Protein AF-A0A9P4NFR2-F1 (afdb_monomer_lite)

Sequence (75 aa):
MIQNCSQLHPYCLKPQSLPLPRRVIQVGHREACLYETRGESQAYAILSHCWQNSKPLKTVETNLARHQGRLPGMC

Organism: NCBI:txid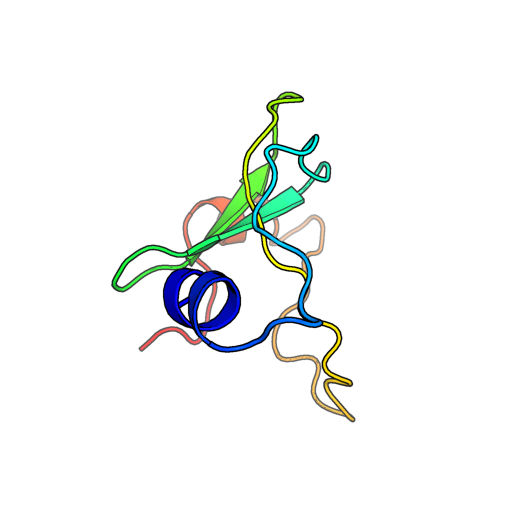1048955

Structure (mmCIF, N/CA/C/O backbone):
data_AF-A0A9P4NFR2-F1
#
_entry.id   AF-A0A9P4NFR2-F1
#
loop_
_atom_site.group_PDB
_atom_site.id
_atom_site.type_symbol
_atom_site.label_atom_id
_atom_site.label_alt_id
_atom_site.label_comp_id
_atom_site.label_asym_id
_atom_site.label_entity_id
_atom_site.label_seq_id
_atom_site.pdbx_PDB_ins_code
_atom_site.Cartn_x
_atom_site.Cartn_y
_atom_site.Cartn_z
_atom_site.occupancy
_atom_site.B_iso_or_equiv
_atom_site.auth_seq_id
_atom_site.auth_comp_id
_atom_site.auth_asym_id
_atom_site.auth_atom_id
_atom_site.pdbx_PDB_model_num
ATOM 1 N N . MET A 1 1 ? -3.404 -13.413 8.000 1.00 60.31 1 MET A N 1
ATOM 2 C CA . MET A 1 1 ? -4.528 -12.669 7.383 1.00 60.31 1 MET A CA 1
ATOM 3 C C . MET A 1 1 ? -4.949 -11.539 8.312 1.00 60.31 1 MET A C 1
ATOM 5 O O . MET A 1 1 ? -4.798 -11.693 9.519 1.00 60.31 1 MET A O 1
ATOM 9 N N . ILE A 1 2 ? -5.486 -10.435 7.785 1.00 67.94 2 ILE A N 1
ATOM 10 C CA . ILE A 1 2 ? -5.969 -9.308 8.607 1.00 67.94 2 ILE A CA 1
ATOM 11 C C . ILE A 1 2 ? -7.060 -9.732 9.613 1.00 67.94 2 ILE A C 1
ATOM 13 O O . ILE A 1 2 ? -7.149 -9.178 10.702 1.00 67.94 2 ILE A O 1
ATOM 17 N N . GLN A 1 3 ? -7.825 -10.781 9.289 1.00 70.94 3 GLN A N 1
ATOM 18 C CA . GLN A 1 3 ? -8.848 -11.369 10.158 1.00 70.94 3 GLN A CA 1
ATOM 19 C C . GLN A 1 3 ? -8.271 -11.840 11.503 1.00 70.94 3 GLN A C 1
ATOM 21 O O . GLN A 1 3 ? -8.783 -11.445 12.546 1.00 70.94 3 GLN A O 1
ATOM 26 N N . ASN A 1 4 ? -7.150 -12.573 11.503 1.00 75.00 4 ASN A N 1
ATOM 27 C CA . ASN A 1 4 ? -6.484 -13.003 12.742 1.00 75.00 4 ASN A CA 1
ATOM 28 C C . ASN A 1 4 ? -6.068 -11.804 13.600 1.00 75.00 4 ASN A C 1
ATOM 30 O O . ASN A 1 4 ? -6.252 -11.825 14.810 1.00 75.00 4 ASN A O 1
ATOM 34 N N . CYS A 1 5 ? -5.556 -10.743 12.969 1.00 72.25 5 CYS A N 1
ATOM 35 C CA . CYS A 1 5 ? -5.201 -9.505 13.661 1.00 72.25 5 CYS A CA 1
ATOM 36 C C . CYS A 1 5 ? -6.432 -8.894 14.352 1.00 72.25 5 CYS A C 1
ATOM 38 O O . CYS A 1 5 ? -6.377 -8.546 15.525 1.00 72.25 5 CYS A O 1
ATOM 40 N N . SER A 1 6 ? -7.571 -8.851 13.654 1.00 74.56 6 SER A N 1
ATOM 41 C CA . SER A 1 6 ? -8.819 -8.296 14.193 1.00 74.56 6 SER A CA 1
ATOM 42 C C . SER A 1 6 ? -9.457 -9.125 15.315 1.00 74.56 6 SER A C 1
ATOM 44 O O . SER A 1 6 ? -10.167 -8.564 16.146 1.00 74.56 6 SER A O 1
ATOM 46 N N . GLN A 1 7 ? -9.221 -10.441 15.333 1.00 81.56 7 GLN A N 1
ATOM 47 C CA . GLN A 1 7 ? -9.851 -11.370 16.278 1.00 81.56 7 GLN A CA 1
ATOM 48 C C . GLN A 1 7 ? -8.977 -11.689 17.492 1.00 81.56 7 GLN A C 1
ATOM 50 O O . GLN A 1 7 ? -9.511 -11.911 18.574 1.00 81.56 7 GLN A O 1
ATOM 55 N N . LEU A 1 8 ? -7.653 -11.731 17.324 1.00 83.81 8 LEU A N 1
ATOM 56 C CA . LEU A 1 8 ? -6.734 -12.254 18.340 1.00 83.81 8 LEU A CA 1
ATOM 57 C C . LEU A 1 8 ? -5.888 -11.170 19.012 1.00 83.81 8 LEU A C 1
ATOM 59 O O . LEU A 1 8 ? -5.331 -11.420 20.077 1.00 83.81 8 LEU A O 1
ATOM 63 N N . HIS A 1 9 ? -5.769 -9.977 18.419 1.00 82.25 9 HIS A N 1
ATOM 64 C CA . HIS A 1 9 ? -4.929 -8.908 18.958 1.00 82.25 9 HIS A CA 1
ATOM 65 C C . HIS A 1 9 ? -5.784 -7.719 19.429 1.00 82.25 9 HIS A C 1
ATOM 67 O O . HIS A 1 9 ? -6.109 -6.841 18.627 1.00 82.25 9 HIS A O 1
ATOM 73 N N . PRO A 1 10 ? -6.125 -7.633 20.729 1.00 79.69 10 PRO A N 1
ATOM 74 C CA . PRO A 1 10 ? -7.039 -6.610 21.249 1.00 79.69 10 PRO A CA 1
ATOM 75 C C . PRO A 1 10 ? -6.510 -5.174 21.108 1.00 79.69 10 PRO A C 1
ATOM 77 O O . PRO A 1 10 ? -7.297 -4.232 21.101 1.00 79.69 10 PRO A O 1
ATOM 80 N N . TYR A 1 11 ? -5.192 -5.013 20.975 1.00 78.88 11 TYR A N 1
ATOM 81 C CA . TYR A 1 11 ? -4.521 -3.720 20.827 1.00 78.88 11 TYR A CA 1
ATOM 82 C C . TYR A 1 11 ? -4.215 -3.344 19.374 1.00 78.88 11 TYR A C 1
ATOM 84 O O . TYR A 1 11 ? -3.747 -2.237 19.113 1.00 78.88 11 TYR A O 1
ATOM 92 N N . CYS A 1 12 ? -4.441 -4.246 18.416 1.00 79.62 12 CYS A N 1
ATOM 93 C CA . CYS A 1 12 ? -4.262 -3.911 17.012 1.00 79.62 12 CYS A CA 1
ATOM 94 C C . CYS A 1 12 ? -5.435 -3.074 16.504 1.00 79.62 12 CYS A C 1
ATOM 96 O O . CYS A 1 12 ? -6.577 -3.224 16.944 1.00 79.62 12 CYS A O 1
ATOM 98 N N . LEU A 1 13 ? -5.151 -2.203 15.533 1.00 73.38 13 LEU A N 1
ATOM 99 C CA . LEU A 1 13 ? -6.186 -1.421 14.874 1.00 73.38 13 LEU A CA 1
ATOM 100 C C . LEU A 1 13 ? -7.203 -2.377 14.238 1.00 73.38 13 LEU A C 1
ATOM 102 O O . LEU A 1 13 ? -6.846 -3.222 13.411 1.00 73.38 13 LEU A O 1
ATOM 106 N N . LYS A 1 14 ? -8.474 -2.239 14.620 1.00 75.69 14 LYS A N 1
ATOM 107 C CA . LYS A 1 14 ? -9.545 -2.992 13.971 1.00 75.69 14 LYS A CA 1
ATOM 108 C C . LYS A 1 14 ? -9.640 -2.559 12.504 1.00 75.69 14 LYS A C 1
ATOM 110 O O . LYS A 1 14 ? -9.489 -1.369 12.224 1.00 75.69 14 LYS A O 1
ATOM 115 N N . PRO A 1 15 ? -9.900 -3.484 11.565 1.00 73.56 15 PRO A N 1
ATOM 116 C CA . PRO A 1 15 ? -10.036 -3.135 10.160 1.00 73.56 15 PRO A CA 1
ATOM 117 C C . PRO A 1 15 ? -11.251 -2.221 9.998 1.00 73.56 15 PRO A C 1
ATOM 119 O O . PRO A 1 15 ? -12.390 -2.665 10.123 1.00 73.56 15 PRO A O 1
ATOM 122 N N . GLN A 1 16 ? -11.005 -0.940 9.754 1.00 81.75 16 GLN A N 1
ATOM 123 C CA . GLN A 1 16 ? -12.036 0.044 9.461 1.00 81.75 16 GLN A CA 1
ATOM 124 C C . GLN A 1 16 ? -11.935 0.433 7.989 1.00 81.75 16 GLN A C 1
ATOM 126 O O . GLN A 1 16 ? -10.841 0.469 7.424 1.00 81.75 16 GLN A O 1
ATOM 131 N N . SER A 1 17 ? -13.080 0.718 7.368 1.00 87.94 17 SER A N 1
ATOM 132 C CA . SER A 1 17 ? -13.081 1.344 6.051 1.00 87.94 17 SER A CA 1
ATOM 133 C C . SER A 1 17 ? -12.516 2.754 6.182 1.00 87.94 17 SER A C 1
ATOM 135 O O . SER A 1 17 ? -13.109 3.603 6.849 1.00 87.94 17 SER A O 1
ATOM 137 N N . LEU A 1 18 ? -11.343 2.970 5.597 1.00 89.12 18 LEU A N 1
ATOM 138 C CA . LEU A 1 18 ? -10.633 4.242 5.604 1.00 89.12 18 LEU A CA 1
ATOM 139 C C . LEU A 1 18 ? -10.327 4.640 4.158 1.00 89.12 18 LEU A C 1
ATOM 141 O O . LEU A 1 18 ? -10.140 3.745 3.327 1.00 89.12 18 LEU A O 1
ATOM 145 N N . PRO A 1 19 ? -10.239 5.946 3.848 1.00 93.44 19 PRO A N 1
ATOM 146 C CA . PRO A 1 19 ? -9.806 6.398 2.534 1.00 93.44 19 PRO A CA 1
ATOM 147 C C . PRO A 1 19 ? -8.473 5.757 2.168 1.00 93.44 19 PRO A C 1
ATOM 149 O O . PRO A 1 19 ? -7.520 5.782 2.959 1.00 93.44 19 PRO A O 1
ATOM 152 N N . LEU A 1 20 ? -8.410 5.155 0.984 1.00 93.62 20 LEU A N 1
ATOM 153 C CA . LEU A 1 20 ? -7.173 4.547 0.535 1.00 93.62 20 LEU A CA 1
ATOM 154 C C . LEU A 1 20 ? -6.144 5.631 0.179 1.00 93.62 20 LEU A C 1
ATOM 156 O O . LEU A 1 20 ? -6.494 6.670 -0.390 1.00 93.62 20 LEU A O 1
ATOM 160 N N . PRO A 1 21 ? -4.849 5.382 0.437 1.00 92.62 21 PRO A N 1
ATOM 161 C CA . PRO A 1 21 ? -3.781 6.156 -0.179 1.00 92.62 21 PRO A CA 1
ATOM 162 C C . PRO A 1 21 ? -3.912 6.162 -1.706 1.00 92.62 21 PRO A C 1
ATOM 164 O O . PRO A 1 21 ? -4.482 5.242 -2.289 1.00 92.62 21 PRO A O 1
ATOM 167 N N . ARG A 1 22 ? -3.301 7.145 -2.381 1.00 93.62 22 ARG A N 1
ATOM 168 C CA . ARG A 1 22 ? -3.327 7.247 -3.856 1.00 93.62 22 ARG A CA 1
ATOM 169 C C . ARG A 1 22 ? -2.872 5.960 -4.558 1.00 93.62 22 ARG A C 1
ATOM 171 O O . ARG A 1 22 ? -3.302 5.669 -5.668 1.00 93.62 22 ARG A O 1
ATOM 178 N N . ARG A 1 23 ? -1.958 5.214 -3.936 1.00 91.81 23 ARG A N 1
ATOM 179 C CA . ARG A 1 23 ? -1.444 3.947 -4.452 1.00 91.81 23 ARG A CA 1
ATOM 180 C C . ARG A 1 23 ? -1.362 2.932 -3.330 1.00 91.81 23 ARG A C 1
ATOM 182 O O . ARG A 1 23 ? -0.779 3.220 -2.284 1.00 91.81 23 ARG A O 1
ATOM 189 N N . VAL A 1 24 ? -1.899 1.748 -3.574 1.00 92.06 24 VAL A N 1
ATOM 190 C CA . VAL A 1 24 ? -1.862 0.618 -2.643 1.00 92.06 24 VAL A CA 1
ATOM 191 C C . VAL A 1 24 ? -1.393 -0.632 -3.371 1.00 92.06 24 VAL A C 1
ATOM 193 O O . VAL A 1 24 ? -1.427 -0.701 -4.598 1.00 92.06 24 VAL A O 1
ATOM 196 N N . ILE A 1 25 ? -0.944 -1.631 -2.618 1.00 91.25 25 ILE A N 1
ATOM 197 C CA . ILE A 1 25 ? -0.705 -2.956 -3.180 1.00 91.25 25 ILE A CA 1
ATOM 198 C C . ILE A 1 25 ? -1.979 -3.770 -3.005 1.00 91.25 25 ILE A C 1
ATOM 200 O O . ILE A 1 25 ? -2.374 -4.074 -1.879 1.00 91.25 25 ILE A O 1
ATOM 204 N N . GLN A 1 26 ? -2.616 -4.123 -4.117 1.00 90.75 26 GLN A N 1
ATOM 205 C CA . GLN A 1 26 ? -3.707 -5.083 -4.104 1.00 90.75 26 GLN A CA 1
ATOM 206 C C . GLN A 1 26 ? -3.099 -6.482 -4.066 1.00 90.75 26 GLN A C 1
ATOM 208 O O . GLN A 1 26 ? -2.357 -6.856 -4.970 1.00 90.75 26 GLN A O 1
ATOM 213 N N . VAL A 1 27 ? -3.397 -7.240 -3.012 1.00 88.00 27 VAL A N 1
ATOM 214 C CA . VAL A 1 27 ? -2.883 -8.599 -2.812 1.00 88.00 27 VAL A CA 1
ATOM 215 C C . VAL A 1 27 ? -4.008 -9.596 -3.072 1.00 88.00 27 VAL A C 1
ATOM 217 O O . VAL A 1 27 ? -4.984 -9.647 -2.326 1.00 88.00 27 VAL A O 1
ATOM 220 N N . GLY A 1 28 ? -3.872 -10.372 -4.143 1.00 83.81 28 GLY A N 1
ATOM 221 C CA . GLY A 1 28 ? -4.687 -11.546 -4.442 1.00 83.81 28 GLY A CA 1
ATOM 222 C C . GLY A 1 28 ? -3.991 -12.845 -4.024 1.00 83.81 28 GLY A C 1
ATOM 223 O O . GLY A 1 28 ? -2.924 -12.837 -3.415 1.00 83.81 28 GLY A O 1
ATOM 224 N N . HIS A 1 29 ? -4.588 -13.988 -4.366 1.00 74.62 29 HIS A N 1
ATOM 225 C CA . HIS A 1 29 ? -4.110 -15.303 -3.916 1.00 74.62 29 HIS A CA 1
ATOM 226 C C . HIS A 1 29 ? -2.704 -15.675 -4.431 1.00 74.62 29 HIS A C 1
ATOM 228 O O . HIS A 1 29 ? -1.946 -16.319 -3.714 1.00 74.62 29 HIS A O 1
ATOM 234 N N . ARG A 1 30 ? -2.342 -15.280 -5.659 1.00 77.50 30 ARG A N 1
ATOM 235 C CA . ARG A 1 30 ? -1.032 -15.590 -6.281 1.00 77.50 30 ARG A CA 1
ATOM 236 C C . ARG A 1 30 ? -0.350 -14.388 -6.925 1.00 77.50 30 ARG A C 1
ATOM 238 O O . ARG A 1 30 ? 0.707 -14.512 -7.539 1.00 77.50 30 ARG A O 1
ATOM 245 N N . GLU A 1 31 ? -0.977 -13.229 -6.824 1.00 83.88 31 GLU A N 1
ATOM 246 C CA . GLU A 1 31 ? -0.566 -12.040 -7.547 1.00 83.88 31 GLU A CA 1
ATOM 247 C C . GLU A 1 31 ? -0.772 -10.831 -6.660 1.00 83.88 31 GLU A C 1
ATOM 249 O O . GLU A 1 31 ? -1.734 -10.754 -5.896 1.00 83.88 31 GLU A O 1
ATOM 254 N N . ALA A 1 32 ? 0.139 -9.881 -6.779 1.00 88.88 32 ALA A N 1
ATOM 255 C CA . ALA A 1 32 ? -0.047 -8.553 -6.260 1.00 88.88 32 ALA A CA 1
ATOM 256 C C . ALA A 1 32 ? 0.282 -7.559 -7.358 1.00 88.88 32 ALA A C 1
ATOM 258 O O . ALA A 1 32 ? 1.206 -7.763 -8.153 1.00 88.88 32 ALA A O 1
ATOM 259 N N . CYS A 1 33 ? -0.478 -6.481 -7.385 1.00 90.62 33 CYS A N 1
ATOM 260 C CA . CYS A 1 33 ? -0.292 -5.392 -8.319 1.00 90.62 33 CYS A CA 1
ATOM 261 C C . CYS A 1 33 ? -0.381 -4.060 -7.581 1.00 90.62 33 CYS A C 1
ATOM 263 O O . CYS A 1 33 ? -0.964 -3.941 -6.499 1.00 90.62 33 CYS A O 1
ATOM 265 N N . LEU A 1 34 ? 0.249 -3.052 -8.164 1.00 91.62 34 LEU A N 1
ATOM 266 C CA . LEU A 1 34 ? 0.086 -1.676 -7.745 1.00 91.62 34 LEU A CA 1
ATOM 267 C C . LEU A 1 34 ? -1.272 -1.181 -8.234 1.00 91.62 34 LEU A C 1
ATOM 269 O O . LEU A 1 34 ? -1.510 -1.082 -9.430 1.00 91.62 34 LEU A O 1
ATOM 273 N N . TYR A 1 35 ? -2.146 -0.815 -7.320 1.00 92.88 35 TYR A N 1
ATOM 274 C CA . TYR A 1 35 ? -3.447 -0.271 -7.658 1.00 92.88 35 TYR A CA 1
ATOM 275 C C . TYR A 1 35 ? -3.461 1.236 -7.375 1.00 92.88 35 TYR A C 1
ATOM 277 O O . TYR A 1 35 ? -3.086 1.674 -6.284 1.00 92.88 35 TYR A O 1
ATOM 285 N N . GLU A 1 36 ? -3.822 2.033 -8.385 1.00 93.75 36 GLU A N 1
ATOM 286 C CA . GLU A 1 36 ? -4.020 3.480 -8.250 1.00 93.75 36 GLU A CA 1
ATOM 287 C C . GLU A 1 36 ? -5.492 3.750 -7.959 1.00 93.75 36 GLU A C 1
ATOM 289 O O . GLU A 1 36 ? -6.378 3.357 -8.720 1.00 93.75 36 GLU A O 1
ATOM 294 N N . THR A 1 37 ? -5.732 4.380 -6.818 1.00 94.38 37 THR A N 1
ATOM 295 C CA . THR A 1 37 ? -7.065 4.513 -6.242 1.00 94.38 37 THR A CA 1
ATOM 296 C C . THR A 1 37 ? -7.806 5.689 -6.863 1.00 94.38 37 THR A C 1
ATOM 298 O O . THR A 1 37 ? -7.206 6.636 -7.381 1.00 94.38 37 THR A O 1
ATOM 301 N N . ARG A 1 38 ? -9.136 5.640 -6.817 1.00 94.94 38 ARG A N 1
ATOM 302 C CA . ARG A 1 38 ? -10.051 6.686 -7.299 1.00 94.94 38 ARG A CA 1
ATOM 303 C C . ARG A 1 38 ? -10.723 7.443 -6.145 1.00 94.94 38 ARG A C 1
ATOM 305 O O . ARG A 1 38 ? -11.721 8.123 -6.361 1.00 94.94 38 ARG A O 1
ATOM 312 N N . GLY A 1 39 ? -10.170 7.343 -4.933 1.00 92.62 39 GLY A N 1
ATOM 313 C CA . GLY A 1 39 ? -10.699 7.971 -3.715 1.00 92.62 39 GLY A CA 1
ATOM 314 C C . GLY A 1 39 ? -11.632 7.079 -2.891 1.00 92.62 39 GLY A C 1
ATOM 315 O O . GLY A 1 39 ? -12.272 7.555 -1.956 1.00 92.62 39 GLY A O 1
ATOM 316 N N . GLU A 1 40 ? -11.724 5.791 -3.214 1.00 94.94 40 GLU A N 1
ATOM 317 C CA . GLU A 1 40 ? -12.500 4.817 -2.455 1.00 94.94 40 GLU A CA 1
ATOM 318 C C . GLU A 1 40 ? -11.969 4.609 -1.029 1.00 94.94 40 GLU A C 1
ATOM 320 O O . GLU A 1 40 ? -10.802 4.853 -0.709 1.00 94.94 40 GLU A O 1
ATOM 325 N N . SER A 1 41 ? -12.859 4.128 -0.161 1.00 94.56 41 SER A N 1
ATOM 326 C CA . SER A 1 41 ? -12.537 3.746 1.211 1.00 94.56 41 SER A CA 1
ATOM 327 C C . SER A 1 41 ? -12.681 2.243 1.390 1.00 94.56 41 SER A C 1
ATOM 329 O O . SER A 1 41 ? -13.706 1.666 1.024 1.00 94.56 41 SER A O 1
ATOM 331 N N . GLN A 1 42 ? -11.655 1.613 1.956 1.00 89.94 42 GLN A N 1
ATOM 332 C CA . GLN A 1 42 ? -11.643 0.180 2.228 1.00 89.94 42 GLN A CA 1
ATOM 333 C C . GLN A 1 42 ? -10.716 -0.128 3.406 1.00 89.94 42 GLN A C 1
ATOM 335 O O . GLN A 1 42 ? -9.864 0.676 3.777 1.00 89.94 42 GLN A O 1
ATOM 340 N N . ALA A 1 43 ? -10.876 -1.303 4.012 1.00 87.38 43 ALA A N 1
ATOM 341 C CA . ALA A 1 43 ? -9.910 -1.800 4.980 1.00 87.38 43 ALA A CA 1
ATOM 342 C C . ALA A 1 43 ? -8.594 -2.171 4.275 1.00 87.38 43 ALA A C 1
ATOM 344 O O . ALA A 1 43 ? -8.587 -2.953 3.321 1.00 87.38 43 ALA A O 1
ATOM 345 N N . TYR A 1 44 ? -7.480 -1.642 4.774 1.00 86.94 44 TYR A N 1
ATOM 346 C CA . TYR A 1 44 ? -6.130 -1.955 4.310 1.00 86.94 44 TYR A CA 1
ATOM 347 C C . TYR A 1 44 ? -5.177 -2.086 5.501 1.00 86.94 44 TYR A C 1
ATOM 349 O O . TYR A 1 44 ? -5.497 -1.690 6.621 1.00 86.94 44 TYR A O 1
ATOM 357 N N . ALA A 1 45 ? -4.001 -2.660 5.261 1.00 83.75 45 ALA A N 1
ATOM 358 C CA . ALA A 1 45 ? -2.939 -2.752 6.253 1.00 83.75 45 ALA A CA 1
ATOM 359 C C . ALA A 1 45 ? -1.716 -1.965 5.780 1.00 83.75 45 ALA A C 1
ATOM 361 O O . ALA A 1 45 ? -1.384 -1.970 4.594 1.00 83.75 45 ALA A O 1
ATOM 362 N N . ILE A 1 46 ? -1.035 -1.313 6.720 1.00 82.88 46 ILE A N 1
ATOM 363 C CA . ILE A 1 46 ? 0.244 -0.648 6.476 1.00 82.88 46 ILE A CA 1
ATOM 364 C C . ILE A 1 46 ? 1.355 -1.596 6.922 1.00 82.88 46 ILE A C 1
ATOM 366 O O . ILE A 1 46 ? 1.286 -2.180 8.002 1.00 82.88 46 ILE A O 1
ATOM 370 N N . LEU A 1 47 ? 2.387 -1.742 6.093 1.00 77.31 47 LEU A N 1
ATOM 371 C CA . LEU A 1 47 ? 3.589 -2.497 6.431 1.00 77.31 47 LEU A CA 1
ATOM 372 C C . LEU A 1 47 ? 4.690 -1.514 6.834 1.00 77.31 47 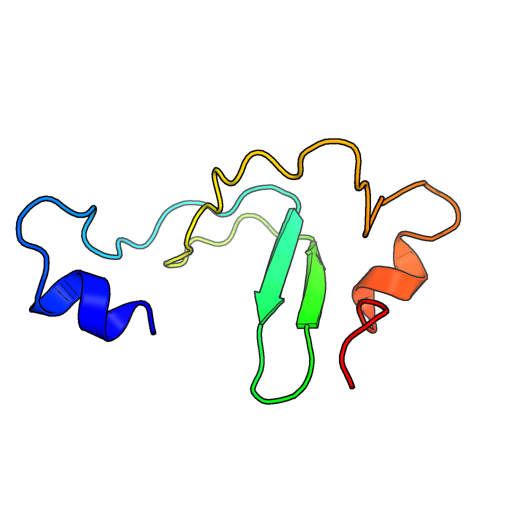LEU A C 1
ATOM 374 O O . LEU A 1 47 ? 5.301 -0.877 5.980 1.00 77.31 47 LEU A O 1
ATOM 378 N N . SER A 1 48 ? 4.955 -1.390 8.132 1.00 68.12 48 SER A N 1
ATOM 379 C CA . SER A 1 48 ? 6.033 -0.555 8.681 1.00 68.12 48 SER A CA 1
ATOM 380 C C . SER A 1 48 ? 7.316 -1.362 8.918 1.00 68.12 48 SER A C 1
ATOM 382 O O . SER A 1 48 ? 7.964 -1.220 9.953 1.00 68.12 48 SER A O 1
ATOM 384 N N . HIS A 1 49 ? 7.664 -2.267 8.001 1.00 64.56 49 HIS A N 1
ATOM 385 C CA . HIS A 1 49 ? 8.906 -3.027 8.112 1.00 64.56 49 HIS A CA 1
ATOM 386 C C . HIS A 1 49 ? 10.083 -2.162 7.639 1.00 64.56 49 HIS A C 1
ATOM 388 O O . HIS A 1 49 ? 10.049 -1.602 6.542 1.00 64.56 49 HIS A O 1
ATOM 394 N N . CYS A 1 50 ? 11.143 -2.062 8.442 1.00 61.19 50 CYS A N 1
ATOM 395 C CA . CYS A 1 50 ? 12.410 -1.503 7.983 1.00 61.19 50 CYS A CA 1
ATOM 396 C C . CYS A 1 50 ? 13.034 -2.494 6.997 1.00 61.19 50 CYS A C 1
ATOM 398 O O . CYS A 1 50 ? 13.657 -3.466 7.405 1.00 61.19 50 CYS A O 1
ATOM 400 N N . TRP A 1 51 ? 12.888 -2.253 5.694 1.00 65.50 51 TRP A N 1
ATOM 401 C CA . TRP A 1 51 ? 13.402 -3.118 4.616 1.00 65.50 51 TRP A CA 1
ATOM 402 C C . TRP A 1 51 ? 14.946 -3.227 4.540 1.00 65.50 51 TRP A C 1
ATOM 404 O O . TRP A 1 51 ? 15.485 -3.757 3.568 1.00 65.50 51 TRP A O 1
ATOM 414 N N . GLN A 1 52 ? 15.669 -2.771 5.574 1.00 6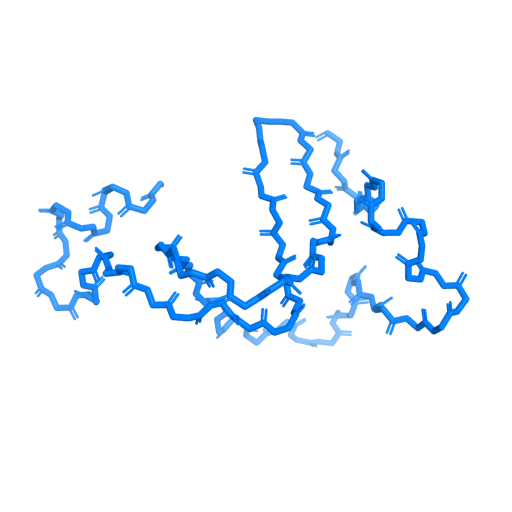6.88 52 GLN A N 1
ATOM 415 C CA . GLN A 1 52 ? 17.133 -2.778 5.666 1.00 66.88 52 GLN A CA 1
ATOM 416 C C . GLN A 1 52 ? 17.790 -2.202 4.385 1.00 66.88 52 GLN A C 1
ATOM 418 O O . GLN A 1 52 ? 17.222 -1.339 3.716 1.00 66.88 52 GLN A O 1
ATOM 423 N N . ASN A 1 53 ? 18.994 -2.664 4.031 1.00 67.31 53 ASN A N 1
ATOM 424 C CA . ASN A 1 53 ? 19.713 -2.292 2.805 1.00 67.31 53 ASN A CA 1
ATOM 425 C C . ASN A 1 53 ? 19.071 -2.843 1.517 1.00 67.31 53 ASN A C 1
ATOM 427 O O . ASN A 1 53 ? 19.541 -2.541 0.420 1.00 67.31 53 ASN A O 1
ATOM 431 N N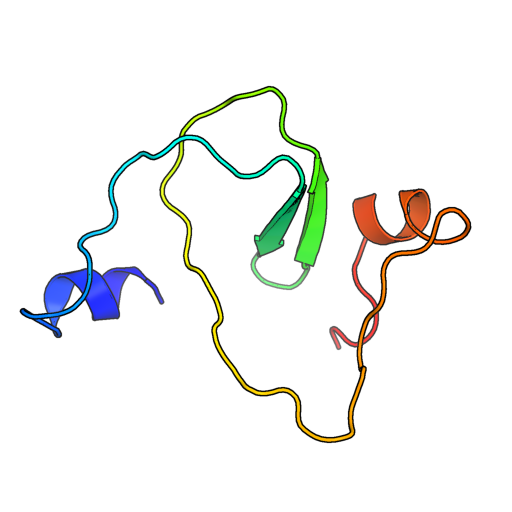 . SER A 1 54 ? 18.014 -3.652 1.622 1.00 67.88 54 SER A N 1
ATOM 432 C CA . SER A 1 54 ? 17.327 -4.200 0.459 1.00 67.88 54 SER A CA 1
ATOM 433 C C . SER A 1 54 ? 16.216 -3.250 0.014 1.00 67.88 54 SER A C 1
ATOM 435 O O . SER A 1 54 ? 15.297 -2.929 0.763 1.00 67.88 54 SER A O 1
ATOM 437 N N . LYS A 1 55 ? 16.282 -2.794 -1.238 1.00 68.31 55 LYS A N 1
ATOM 438 C CA . LYS A 1 55 ? 15.162 -2.117 -1.909 1.00 68.31 55 LYS A CA 1
ATOM 439 C C . LYS A 1 55 ? 14.597 -3.072 -2.958 1.00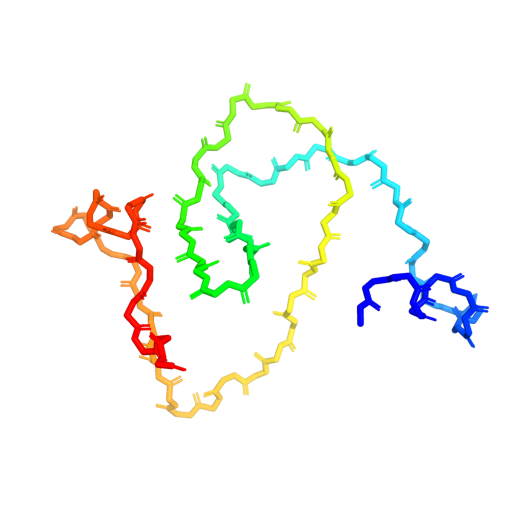 68.31 55 LYS A C 1
ATOM 441 O O . LYS A 1 55 ? 14.877 -2.883 -4.139 1.00 68.31 55 LYS A O 1
ATOM 446 N N . PRO A 1 56 ? 13.859 -4.118 -2.544 1.00 67.06 56 PRO A N 1
ATOM 447 C CA . PRO A 1 56 ? 13.436 -5.180 -3.454 1.00 67.06 56 PRO A CA 1
ATOM 448 C C . PRO A 1 56 ? 12.480 -4.677 -4.544 1.00 67.06 56 PRO A C 1
ATOM 450 O O . PRO A 1 56 ? 12.398 -5.277 -5.611 1.00 67.06 56 PRO A O 1
ATOM 453 N N . LEU A 1 57 ? 11.778 -3.564 -4.303 1.00 75.38 57 LEU A N 1
ATOM 454 C CA . LEU A 1 57 ? 10.799 -3.011 -5.230 1.00 75.38 57 LEU A CA 1
ATOM 455 C C . LEU A 1 57 ? 10.775 -1.480 -5.163 1.00 75.38 57 LEU A C 1
ATOM 457 O O . LEU A 1 57 ? 10.673 -0.899 -4.083 1.00 75.38 57 LEU A O 1
ATOM 461 N N . LYS A 1 58 ? 10.841 -0.821 -6.324 1.00 80.94 58 LYS A N 1
ATOM 462 C CA . LYS A 1 58 ? 10.736 0.639 -6.445 1.00 80.94 58 LYS A CA 1
ATOM 463 C C . LYS A 1 58 ? 9.849 1.000 -7.627 1.00 80.94 58 LYS A C 1
ATOM 465 O O . LYS A 1 58 ? 10.096 0.536 -8.737 1.00 80.94 58 LYS A O 1
ATOM 470 N N . THR A 1 59 ? 8.869 1.868 -7.401 1.00 81.50 59 THR A N 1
ATOM 471 C CA . THR A 1 59 ? 8.085 2.484 -8.475 1.00 81.50 59 THR A CA 1
ATOM 472 C C . THR A 1 59 ? 8.806 3.731 -8.976 1.00 81.50 59 THR A C 1
ATOM 474 O O . THR A 1 59 ? 9.034 4.667 -8.207 1.00 81.50 59 THR A O 1
ATOM 477 N N . VAL A 1 60 ? 9.163 3.741 -10.252 1.00 86.31 60 VAL A N 1
ATOM 478 C CA . VAL A 1 60 ? 9.634 4.911 -11.003 1.00 86.31 60 VAL A CA 1
ATOM 479 C C . VAL A 1 60 ? 8.721 5.104 -12.210 1.00 86.31 60 VAL A C 1
ATOM 481 O O . VAL A 1 60 ? 7.973 4.195 -12.570 1.00 86.31 60 VAL A O 1
ATOM 484 N N . GLU A 1 61 ? 8.777 6.268 -12.853 1.00 84.25 61 GLU A N 1
ATOM 485 C CA . GLU A 1 61 ? 7.906 6.589 -13.995 1.00 84.25 61 GLU A CA 1
ATOM 486 C C . GLU A 1 61 ? 7.934 5.501 -15.078 1.00 84.25 61 GLU A C 1
ATOM 488 O O . GLU A 1 61 ? 6.889 5.067 -15.553 1.00 84.25 61 GLU A O 1
ATOM 493 N N . THR A 1 62 ? 9.119 4.965 -15.380 1.00 87.81 62 THR A N 1
ATOM 494 C CA . THR A 1 62 ? 9.317 3.962 -16.435 1.00 87.81 62 THR A CA 1
ATOM 495 C C . THR A 1 62 ? 8.766 2.573 -16.111 1.00 87.81 62 THR A C 1
ATOM 497 O O . THR A 1 62 ? 8.601 1.764 -17.022 1.00 87.81 62 THR A O 1
ATOM 500 N N . ASN A 1 63 ? 8.485 2.252 -14.842 1.00 82.56 63 ASN A N 1
ATOM 501 C CA . ASN A 1 63 ? 8.016 0.919 -14.443 1.00 82.56 63 ASN A CA 1
ATOM 502 C C . ASN A 1 63 ? 6.636 0.912 -13.767 1.00 82.56 63 ASN A C 1
ATOM 504 O O . ASN A 1 63 ? 6.129 -0.168 -13.452 1.00 82.56 63 ASN A O 1
ATOM 508 N N . LEU A 1 64 ? 6.018 2.085 -13.593 1.00 86.00 64 LEU A N 1
ATOM 509 C CA . LEU A 1 64 ? 4.734 2.243 -12.916 1.00 86.00 64 LEU A CA 1
ATOM 510 C C . LEU A 1 64 ? 3.625 1.430 -13.599 1.00 86.00 64 LEU A C 1
ATOM 512 O O . LEU A 1 64 ? 2.981 0.614 -12.945 1.00 86.00 64 LEU A O 1
ATOM 516 N N . ALA A 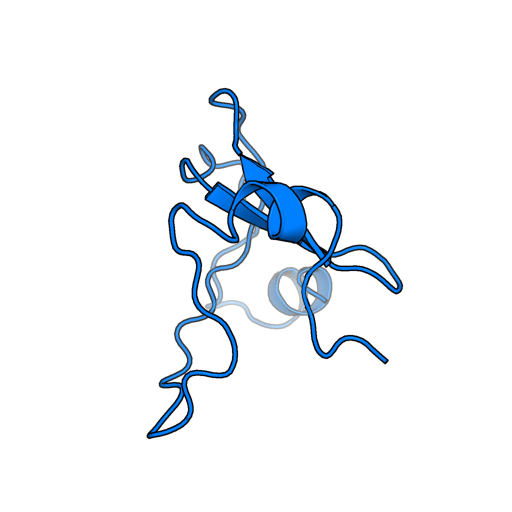1 65 ? 3.465 1.591 -14.918 1.00 85.31 65 ALA A N 1
ATOM 517 C CA . ALA A 1 65 ? 2.446 0.885 -15.701 1.00 85.31 65 ALA A CA 1
ATOM 518 C C . ALA A 1 65 ? 2.618 -0.643 -15.637 1.00 85.31 65 ALA A C 1
ATOM 520 O O . ALA A 1 65 ? 1.653 -1.386 -15.489 1.00 85.31 65 ALA A O 1
ATOM 521 N N . ARG A 1 66 ? 3.866 -1.129 -15.656 1.00 85.12 66 ARG A N 1
ATOM 522 C CA . ARG A 1 66 ? 4.159 -2.561 -15.509 1.00 85.12 66 ARG A CA 1
ATOM 523 C C . ARG A 1 66 ? 3.717 -3.089 -14.143 1.00 85.12 66 ARG A C 1
ATOM 525 O O . ARG A 1 66 ? 3.158 -4.178 -14.055 1.00 85.12 66 ARG A O 1
ATOM 532 N N . HIS A 1 67 ? 3.956 -2.319 -13.083 1.00 86.56 67 HIS A N 1
ATOM 533 C CA . HIS A 1 67 ? 3.585 -2.708 -11.724 1.00 86.56 67 HIS A CA 1
ATOM 534 C C . HIS A 1 67 ? 2.078 -2.672 -11.470 1.00 86.56 67 HIS A C 1
ATOM 536 O O . HIS A 1 67 ? 1.622 -3.399 -10.590 1.00 86.56 67 HIS A O 1
ATOM 542 N N . GLN A 1 68 ? 1.309 -1.919 -12.264 1.00 85.88 68 GLN A N 1
ATOM 543 C CA . GLN A 1 68 ? -0.155 -1.981 -12.242 1.00 85.88 68 GLN A CA 1
ATOM 544 C C . GLN A 1 68 ? -0.714 -3.311 -12.761 1.00 85.88 68 GLN A C 1
ATOM 546 O O . GLN A 1 68 ? -1.778 -3.734 -12.321 1.00 85.88 68 GLN A O 1
ATOM 551 N N . GLY A 1 69 ? 0.019 -4.004 -13.637 1.00 83.25 69 GLY A N 1
ATOM 552 C CA . GLY A 1 69 ? -0.313 -5.371 -14.043 1.00 83.25 69 GLY A CA 1
ATOM 553 C C . GLY A 1 69 ? 0.126 -6.408 -13.008 1.00 83.25 69 GLY A C 1
ATOM 554 O O . GLY A 1 69 ? -0.680 -7.219 -12.564 1.00 83.25 69 GLY A O 1
ATOM 555 N N . ARG A 1 70 ? 1.407 -6.383 -12.609 1.00 85.06 70 ARG A N 1
ATOM 556 C CA . ARG A 1 70 ? 1.977 -7.348 -11.651 1.00 85.06 70 ARG A CA 1
ATOM 557 C C . ARG A 1 70 ? 3.257 -6.829 -10.995 1.00 85.06 70 ARG A C 1
ATOM 559 O O . ARG A 1 70 ? 4.109 -6.211 -11.645 1.00 85.06 70 ARG A O 1
ATOM 566 N N . LEU A 1 71 ? 3.446 -7.136 -9.715 1.00 85.81 71 LEU A N 1
ATOM 567 C CA . LEU A 1 71 ? 4.709 -6.912 -9.015 1.00 85.81 71 LEU A CA 1
ATOM 568 C C . LEU A 1 71 ? 5.729 -8.040 -9.298 1.00 85.81 71 LEU A C 1
ATOM 570 O O . LEU A 1 71 ? 5.357 -9.213 -9.375 1.00 85.81 71 LEU A O 1
ATOM 574 N N . PRO A 1 72 ? 7.025 -7.716 -9.468 1.00 77.44 72 PRO A N 1
ATOM 575 C CA . PRO A 1 72 ? 8.091 -8.701 -9.643 1.00 77.44 72 PRO A CA 1
ATOM 576 C C . PRO A 1 72 ? 8.384 -9.461 -8.340 1.00 77.44 72 PRO A C 1
ATOM 578 O O . PRO A 1 72 ? 8.148 -8.947 -7.250 1.00 77.44 72 PRO A O 1
ATOM 581 N N . GLY A 1 73 ? 8.940 -10.673 -8.456 1.00 68.19 73 GLY A N 1
ATOM 582 C CA . GLY A 1 73 ? 9.382 -11.478 -7.305 1.00 68.19 73 GLY A CA 1
ATOM 583 C C . GLY A 1 73 ? 8.294 -12.317 -6.625 1.00 68.19 73 GLY A C 1
ATOM 584 O O . GLY A 1 73 ? 8.564 -12.937 -5.605 1.00 68.19 73 GLY A O 1
ATOM 585 N N . MET A 1 74 ? 7.083 -12.360 -7.184 1.00 55.88 74 MET A N 1
ATOM 586 C CA . MET A 1 74 ? 6.043 -13.300 -6.760 1.00 55.88 74 MET A CA 1
ATOM 587 C C . MET A 1 74 ? 6.156 -14.569 -7.610 1.00 55.88 74 MET A C 1
ATOM 589 O O . MET A 1 74 ? 5.762 -14.551 -8.783 1.00 55.88 74 MET A O 1
ATOM 593 N N . CYS A 1 75 ? 6.757 -15.612 -7.039 1.00 44.53 75 CYS A N 1
ATOM 594 C CA . CYS A 1 75 ? 6.853 -16.970 -7.580 1.00 44.53 75 CYS A CA 1
ATOM 595 C C . CYS A 1 75 ? 5.912 -17.884 -6.795 1.00 44.53 75 CYS A C 1
ATOM 597 O O . CYS A 1 75 ? 5.874 -17.725 -5.554 1.00 44.53 75 CYS A O 1
#

Foldseek 3Di:
DVVCCQPPPPPDDHFDFAFDDQWDWDDDPQFIAIDGDPRGTGGDDDDPDPPDPDPPDDDDPVCNVVRRVTDPPRD

Secondary structure (DSSP, 8-state):
-HHHHHHH-TTSPP---EEPPSEEEEE-SS-EEEEE-SS-EE---------TT-------TTTHHHHHH--TT--

Radius of gyration: 14.19 Å; chains: 1; bounding box: 33×25×38 Å

pLDDT: mean 81.03, std 10.54, range [44.53, 94.94]